Protein AF-A0A7C3PTT8-F1 (afdb_monomer_lite)

pLDDT: mean 88.52, std 13.51, range [45.41, 97.88]

Secondary structure (DSSP, 8-state):
-HHHHHHHTT-THHHHHHHHHHHHHHHHHHHHHHHHHHHGGGS-TT-TTHHHHHHHHHHHHHHHHHHHHHHHHTTT-TTT---HHHHHHHHHHHHHHHHHHGGGS-HHHHHHHHHHHHHHHH-GGGGGGHHHHHHHHHHHHHHHHHHTT-

Foldseek 3Di:
DVVVLVVLLPDLVNLLVVLVVLLVVLVVLLVVVVVCVVCLVVDDPPPPCNVVVVVVLLVSLVVLLVSLVVLLVLLPDPSNDHDLVSSLVSLVSLQVGVLSNLLSHDPVSNVVSLVSLVVCLPDPVCVSCNVSSVVSSVSNVVSNVVVVVD

Sequence (150 aa):
MKLYLAAVLASKATARELLETLGAVLRITQLQWELADEFLPTISKDDPTYSVRLAGIEGMRQSTASVIVGALGALTDPAHVGGVDDRLRFLKHCRDNLPALVPRLTLPSRIETLRHLDDLAADPKLEPLQPEITLLRDEVVERLRAKSSE

Structure (mmCIF, N/CA/C/O backbone):
data_AF-A0A7C3PTT8-F1
#
_entry.id   AF-A0A7C3PTT8-F1
#
loop_
_atom_site.group_PDB
_atom_site.id
_atom_site.type_symbol
_atom_site.label_atom_id
_atom_site.label_alt_id
_atom_site.label_comp_id
_atom_site.label_asym_id
_atom_site.label_entity_id
_atom_site.label_seq_id
_atom_site.pdbx_PDB_ins_code
_atom_site.Cartn_x
_atom_site.Cartn_y
_atom_site.Cartn_z
_atom_site.occupancy
_atom_site.B_iso_or_equiv
_atom_site.auth_seq_id
_atom_site.auth_comp_id
_atom_site.auth_asym_id
_atom_site.auth_atom_id
_atom_site.pdbx_PDB_model_num
ATOM 1 N N . MET A 1 1 ? 24.193 -5.884 12.695 1.00 45.41 1 MET A N 1
ATOM 2 C CA . MET A 1 1 ? 23.176 -5.612 11.652 1.00 45.41 1 MET A CA 1
ATOM 3 C C . MET A 1 1 ? 23.719 -4.953 10.373 1.00 45.41 1 MET A C 1
ATOM 5 O O . MET A 1 1 ? 23.064 -5.058 9.353 1.00 45.41 1 MET A O 1
ATOM 9 N N . LYS A 1 2 ? 24.908 -4.321 10.366 1.00 49.12 2 LYS A N 1
ATOM 10 C CA . LYS A 1 2 ? 25.495 -3.740 9.134 1.00 49.12 2 LYS A CA 1
ATOM 11 C C . LYS A 1 2 ? 26.044 -4.774 8.130 1.00 49.12 2 LYS A C 1
ATOM 13 O O . LYS A 1 2 ? 26.018 -4.522 6.935 1.00 49.12 2 LYS A O 1
ATOM 18 N N . LEU A 1 3 ? 26.499 -5.941 8.601 1.00 48.31 3 LEU A N 1
ATOM 19 C CA . LEU A 1 3 ? 27.097 -6.984 7.749 1.00 48.31 3 LEU A CA 1
ATOM 20 C C . LEU A 1 3 ? 26.073 -7.746 6.895 1.00 48.31 3 LEU A C 1
ATOM 22 O O . LEU A 1 3 ? 26.337 -8.009 5.728 1.00 48.31 3 LEU A O 1
ATOM 26 N N . TYR A 1 4 ? 24.891 -8.043 7.445 1.00 54.31 4 TYR A N 1
ATOM 27 C CA . TYR A 1 4 ? 23.821 -8.692 6.680 1.00 54.31 4 TYR A CA 1
ATOM 28 C C . TYR A 1 4 ? 23.285 -7.779 5.576 1.00 54.31 4 TYR A C 1
ATOM 30 O O . TYR A 1 4 ? 23.103 -8.234 4.456 1.00 54.31 4 TYR A O 1
ATOM 38 N N . LEU A 1 5 ? 23.132 -6.479 5.853 1.00 53.97 5 LEU A N 1
ATOM 39 C CA . LEU A 1 5 ? 22.695 -5.503 4.852 1.00 53.97 5 LEU A CA 1
ATOM 40 C C . LEU A 1 5 ? 23.689 -5.403 3.678 1.00 53.97 5 LEU A C 1
ATOM 42 O O . LEU A 1 5 ? 23.279 -5.366 2.526 1.00 53.97 5 LEU A O 1
ATOM 46 N N . ALA A 1 6 ? 24.996 -5.435 3.961 1.00 55.62 6 ALA A N 1
ATOM 47 C CA . ALA A 1 6 ? 26.040 -5.389 2.936 1.00 55.62 6 ALA A CA 1
ATOM 48 C C . ALA A 1 6 ? 26.083 -6.653 2.055 1.00 55.62 6 ALA A C 1
ATOM 50 O O . ALA A 1 6 ? 26.311 -6.549 0.854 1.00 55.62 6 ALA A O 1
ATOM 51 N N . ALA A 1 7 ? 25.830 -7.834 2.630 1.00 55.03 7 ALA A N 1
ATOM 52 C CA . ALA A 1 7 ? 25.726 -9.083 1.872 1.00 55.03 7 ALA A CA 1
ATOM 53 C C . ALA A 1 7 ? 24.430 -9.155 1.043 1.00 55.03 7 ALA A C 1
ATOM 55 O O . ALA A 1 7 ? 24.437 -9.653 -0.081 1.00 55.03 7 ALA A O 1
ATOM 56 N N . VAL A 1 8 ? 23.333 -8.603 1.572 1.00 55.53 8 VAL A N 1
ATOM 57 C CA . VAL A 1 8 ? 22.036 -8.509 0.889 1.00 55.53 8 VAL A CA 1
ATOM 58 C C . VAL A 1 8 ? 22.108 -7.581 -0.325 1.00 55.53 8 VAL A C 1
ATOM 60 O O . VAL A 1 8 ? 21.599 -7.934 -1.382 1.00 55.53 8 VAL A O 1
ATOM 63 N N . LEU A 1 9 ? 22.806 -6.450 -0.224 1.00 57.50 9 LEU A N 1
ATOM 64 C CA . LEU A 1 9 ? 23.007 -5.514 -1.339 1.00 57.50 9 LEU A CA 1
ATOM 65 C C . LEU A 1 9 ? 23.890 -6.080 -2.472 1.00 57.50 9 LEU A C 1
ATOM 67 O O . LEU A 1 9 ? 23.908 -5.529 -3.569 1.00 57.50 9 LEU A O 1
ATOM 71 N N . ALA A 1 10 ? 24.631 -7.165 -2.224 1.00 56.44 10 ALA A N 1
ATOM 72 C CA . ALA A 1 10 ? 25.629 -7.699 -3.150 1.00 56.44 10 ALA A CA 1
ATOM 73 C C . ALA A 1 10 ? 25.114 -8.806 -4.096 1.00 56.44 10 ALA A C 1
ATOM 75 O O . ALA A 1 10 ? 25.862 -9.236 -4.975 1.00 56.44 10 ALA A O 1
ATOM 76 N N . SER A 1 11 ? 23.870 -9.286 -3.961 1.00 54.06 11 SER A N 1
ATOM 77 C CA . SER A 1 11 ? 23.345 -10.375 -4.805 1.00 54.06 11 SER A CA 1
ATOM 78 C C . SER A 1 11 ? 21.999 -10.022 -5.441 1.00 54.06 11 SER A C 1
ATOM 80 O O . SER A 1 11 ? 21.173 -9.377 -4.823 1.00 54.06 11 SER A O 1
ATOM 82 N N . LYS A 1 12 ? 21.729 -10.461 -6.676 1.00 54.91 12 LYS A N 1
ATOM 83 C CA . LYS A 1 12 ? 20.407 -10.283 -7.317 1.00 54.91 12 LYS A CA 1
ATOM 84 C C . LYS A 1 12 ? 19.318 -11.193 -6.728 1.00 54.91 12 LYS A C 1
ATOM 86 O O . LYS A 1 12 ? 18.137 -10.907 -6.889 1.00 54.91 12 LYS A O 1
ATOM 91 N N . ALA A 1 13 ? 19.705 -12.283 -6.058 1.00 56.94 13 ALA A N 1
ATOM 92 C CA . ALA A 1 13 ? 18.773 -13.223 -5.433 1.00 56.94 13 ALA A CA 1
ATOM 93 C C . ALA A 1 13 ? 17.981 -12.578 -4.279 1.00 56.94 13 ALA A C 1
ATOM 95 O O . ALA A 1 13 ? 16.823 -12.923 -4.059 1.00 56.94 13 ALA A O 1
ATOM 96 N N . THR A 1 14 ? 18.561 -11.579 -3.612 1.00 71.25 14 THR A N 1
ATOM 97 C CA . THR A 1 14 ? 17.948 -10.888 -2.469 1.00 71.25 14 THR A CA 1
ATOM 98 C C . THR A 1 14 ? 16.863 -9.896 -2.872 1.00 71.25 14 THR A C 1
ATOM 100 O O . THR A 1 14 ? 15.914 -9.717 -2.117 1.00 71.25 14 THR A O 1
ATOM 103 N N . ALA A 1 15 ? 16.947 -9.278 -4.056 1.00 76.69 15 ALA A N 1
ATOM 104 C CA . ALA A 1 15 ? 15.921 -8.345 -4.524 1.00 76.69 15 ALA A CA 1
ATOM 105 C C . ALA A 1 15 ? 14.576 -9.057 -4.725 1.00 76.69 15 ALA A C 1
ATOM 107 O O . ALA A 1 15 ? 13.538 -8.575 -4.282 1.00 76.69 15 ALA A O 1
ATOM 108 N N . ARG A 1 16 ? 14.594 -10.256 -5.320 1.00 84.25 16 ARG A N 1
ATOM 109 C CA . ARG A 1 16 ? 13.388 -11.075 -5.467 1.00 84.25 16 ARG A CA 1
ATOM 110 C C . ARG A 1 16 ? 12.815 -11.489 -4.113 1.00 84.25 16 ARG A C 1
ATOM 112 O O . ARG A 1 16 ? 11.626 -11.309 -3.886 1.00 84.25 16 ARG A O 1
ATOM 119 N N . GLU A 1 17 ? 13.639 -12.036 -3.220 1.00 85.38 17 GLU A N 1
ATOM 120 C CA . GLU A 1 17 ? 13.192 -12.453 -1.883 1.00 85.38 17 GLU A CA 1
ATOM 121 C C . GLU A 1 17 ? 12.624 -11.283 -1.076 1.00 85.38 17 GLU A C 1
ATOM 123 O O . GLU A 1 17 ? 11.618 -11.435 -0.382 1.00 85.38 17 GLU A O 1
ATOM 128 N N . LEU A 1 18 ? 13.226 -10.100 -1.205 1.00 86.06 18 LEU A N 1
ATOM 129 C CA . LEU A 1 18 ? 12.731 -8.879 -0.591 1.00 86.06 18 LEU A CA 1
ATOM 130 C C . LEU A 1 18 ? 11.354 -8.494 -1.140 1.00 86.06 18 LEU A C 1
ATOM 132 O O . LEU A 1 18 ? 10.448 -8.241 -0.352 1.00 86.06 18 LEU A O 1
ATOM 136 N N . LEU A 1 19 ? 11.173 -8.484 -2.463 1.00 89.31 19 LEU A N 1
ATOM 137 C CA . LEU A 1 19 ? 9.887 -8.157 -3.086 1.00 89.31 19 LEU A CA 1
ATOM 138 C C . LEU A 1 19 ? 8.790 -9.172 -2.718 1.00 89.31 19 LEU A C 1
ATOM 140 O O . LEU A 1 19 ? 7.666 -8.776 -2.420 1.00 89.31 19 LEU A O 1
ATOM 144 N N . GLU A 1 20 ? 9.110 -10.466 -2.653 1.00 91.06 20 GLU A N 1
ATOM 145 C CA . GLU A 1 20 ? 8.171 -11.488 -2.160 1.00 91.06 20 GLU A CA 1
ATOM 146 C C . GLU A 1 20 ? 7.841 -11.287 -0.674 1.00 91.06 20 GLU A C 1
ATOM 148 O O . GLU A 1 20 ? 6.685 -11.407 -0.265 1.00 91.06 20 GLU A O 1
ATOM 153 N N . THR A 1 21 ? 8.833 -10.918 0.141 1.00 90.94 21 THR A N 1
ATOM 154 C CA . THR A 1 21 ? 8.626 -10.596 1.560 1.00 90.94 21 THR A CA 1
ATOM 155 C C . THR A 1 21 ? 7.709 -9.385 1.717 1.00 90.94 21 THR A C 1
ATOM 157 O O . THR A 1 21 ? 6.784 -9.419 2.524 1.00 90.94 21 THR A O 1
ATOM 160 N N . LEU A 1 22 ? 7.907 -8.331 0.921 1.00 91.81 22 LEU A N 1
ATOM 161 C CA . LEU A 1 22 ? 7.028 -7.160 0.914 1.00 91.81 22 LEU A CA 1
ATOM 162 C C . LEU A 1 22 ? 5.607 -7.526 0.466 1.00 91.81 22 LEU A C 1
ATOM 164 O O . LEU A 1 22 ? 4.641 -7.064 1.073 1.00 91.81 22 LEU A O 1
ATOM 168 N N . GLY A 1 23 ? 5.465 -8.403 -0.532 1.00 94.12 23 GLY A N 1
ATOM 169 C CA . GLY A 1 23 ? 4.166 -8.943 -0.940 1.00 94.12 23 GLY A CA 1
ATOM 170 C C . GLY A 1 23 ? 3.462 -9.691 0.197 1.00 94.12 23 GLY A C 1
ATOM 171 O O . GLY A 1 23 ? 2.281 -9.466 0.464 1.00 94.12 23 GLY A O 1
ATOM 172 N N . ALA A 1 24 ? 4.199 -10.518 0.944 1.00 95.31 24 ALA A N 1
ATOM 173 C CA . ALA A 1 24 ? 3.675 -11.199 2.125 1.00 95.31 24 ALA A CA 1
ATOM 174 C C . ALA A 1 24 ? 3.270 -10.217 3.236 1.00 95.31 24 ALA A C 1
ATOM 176 O O . ALA A 1 24 ? 2.228 -10.409 3.862 1.00 95.31 24 ALA A O 1
ATOM 177 N N . VAL A 1 25 ? 4.047 -9.151 3.459 1.00 95.69 25 VAL A N 1
ATOM 178 C CA . VAL A 1 25 ? 3.701 -8.094 4.421 1.00 95.69 25 VAL A CA 1
ATOM 179 C C . VAL A 1 25 ? 2.386 -7.419 4.033 1.00 95.69 25 VAL A C 1
ATOM 181 O O . VAL A 1 25 ? 1.513 -7.312 4.890 1.00 95.69 25 VAL A O 1
ATOM 184 N N . LEU A 1 26 ? 2.191 -7.047 2.761 1.00 97.12 26 LEU A N 1
ATOM 185 C CA . LEU A 1 26 ? 0.928 -6.463 2.283 1.00 97.12 26 LEU A CA 1
ATOM 186 C C . LEU A 1 26 ? -0.266 -7.381 2.569 1.00 97.12 26 LEU A C 1
ATOM 188 O O . LEU A 1 26 ? -1.275 -6.934 3.118 1.00 97.12 26 LEU A O 1
ATOM 192 N N . ARG A 1 27 ? -0.118 -8.676 2.274 1.00 97.44 27 ARG A N 1
ATOM 193 C CA . ARG A 1 27 ? -1.153 -9.679 2.544 1.00 97.44 27 ARG A CA 1
ATOM 194 C C . ARG A 1 27 ? -1.458 -9.826 4.029 1.00 97.44 27 ARG A C 1
ATOM 196 O O . ARG A 1 27 ? -2.622 -9.872 4.416 1.00 97.44 27 AR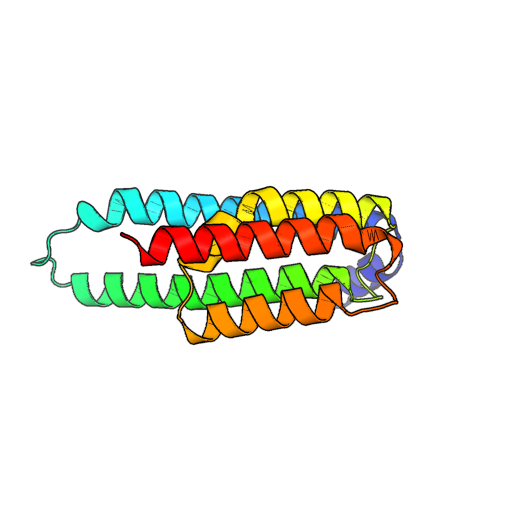G A O 1
ATOM 203 N N . ILE A 1 28 ? -0.432 -9.891 4.875 1.00 97.25 28 ILE A N 1
ATOM 204 C CA . ILE A 1 28 ? -0.610 -9.972 6.330 1.00 97.25 28 ILE A CA 1
ATOM 205 C C . ILE A 1 28 ? -1.310 -8.713 6.848 1.00 97.25 28 ILE A C 1
ATOM 207 O O . ILE A 1 28 ? -2.233 -8.823 7.650 1.00 97.25 28 ILE A O 1
ATOM 211 N N . THR A 1 29 ? -0.925 -7.528 6.369 1.00 97.31 29 THR A N 1
ATOM 212 C CA . THR A 1 29 ? -1.578 -6.269 6.742 1.00 97.31 29 THR A CA 1
ATOM 213 C C . THR A 1 29 ? -3.054 -6.260 6.345 1.00 97.31 29 THR A C 1
ATOM 215 O O . THR A 1 29 ? -3.888 -5.818 7.132 1.00 97.31 29 THR A O 1
ATOM 218 N N . GLN A 1 30 ? -3.411 -6.788 5.170 1.00 96.69 30 GLN A N 1
ATOM 219 C CA . GLN A 1 30 ? -4.816 -6.926 4.784 1.00 96.69 30 GLN A CA 1
ATOM 220 C C . GLN A 1 30 ? -5.579 -7.862 5.728 1.00 96.69 30 GLN A C 1
ATOM 222 O O . GLN A 1 30 ? -6.636 -7.479 6.227 1.00 96.69 30 GLN A O 1
ATOM 227 N N . LEU A 1 31 ? -5.026 -9.039 6.031 1.00 96.69 31 LEU A N 1
ATOM 228 C CA . LEU A 1 31 ? -5.645 -9.997 6.954 1.00 96.69 31 LEU A CA 1
ATOM 229 C C . LEU A 1 31 ? -5.833 -9.413 8.363 1.00 96.69 31 LEU A C 1
ATOM 231 O O . LEU A 1 31 ? -6.847 -9.657 9.008 1.00 96.69 31 LEU A O 1
ATOM 235 N N . GLN A 1 32 ? -4.881 -8.610 8.844 1.00 95.81 32 GLN A N 1
ATOM 236 C CA . GLN A 1 32 ? -5.008 -7.914 10.128 1.00 95.81 32 GLN A CA 1
ATOM 237 C C . GLN A 1 32 ? -6.194 -6.946 10.145 1.00 95.81 32 GLN A C 1
ATOM 239 O O . GLN A 1 32 ? -6.863 -6.823 11.169 1.00 95.81 32 GLN A O 1
ATOM 244 N N . TRP A 1 33 ? -6.466 -6.271 9.027 1.00 96.56 33 TRP A N 1
ATOM 245 C CA . TRP A 1 33 ? -7.635 -5.407 8.903 1.00 96.56 33 TRP A CA 1
ATOM 246 C C . TRP A 1 33 ? -8.940 -6.184 8.828 1.00 96.56 33 TRP A C 1
ATOM 248 O O . TRP A 1 33 ? -9.901 -5.779 9.466 1.00 96.56 33 TRP A O 1
ATOM 258 N N . GLU A 1 34 ? -8.975 -7.294 8.094 1.00 95.31 34 GLU A N 1
ATOM 259 C CA . GLU A 1 34 ? -10.148 -8.174 8.055 1.00 95.31 34 GLU A CA 1
ATOM 260 C C . GLU A 1 34 ? -10.484 -8.698 9.460 1.00 95.31 34 GLU A C 1
ATOM 262 O O . GLU A 1 34 ? -11.633 -8.625 9.888 1.00 95.31 34 GLU A O 1
ATOM 267 N N . LEU A 1 35 ? -9.467 -9.105 10.227 1.00 95.19 35 LEU A N 1
ATOM 268 C CA . LEU A 1 35 ? -9.640 -9.521 11.619 1.00 95.19 35 LEU A CA 1
ATOM 269 C C . LEU A 1 35 ? -10.095 -8.366 12.525 1.00 95.19 35 LEU A C 1
ATOM 271 O O . LEU A 1 35 ? -10.921 -8.559 13.416 1.00 95.19 35 LEU A O 1
ATOM 275 N N . ALA A 1 36 ? -9.561 -7.160 12.319 1.00 93.62 36 ALA A N 1
ATOM 276 C CA . ALA A 1 36 ? -9.994 -5.983 13.064 1.00 93.62 36 ALA A CA 1
ATOM 277 C C . ALA A 1 36 ? -11.457 -5.627 12.759 1.00 93.62 36 ALA A C 1
ATOM 279 O O . ALA A 1 36 ? -12.195 -5.298 13.684 1.00 93.62 36 ALA A O 1
ATOM 280 N N . ASP A 1 37 ? -11.881 -5.728 11.497 1.00 93.31 37 ASP A N 1
ATOM 281 C CA . ASP A 1 37 ? -13.260 -5.485 11.068 1.00 93.31 37 ASP A CA 1
ATOM 282 C C . ASP A 1 37 ? -14.228 -6.521 11.683 1.00 93.31 37 ASP A C 1
ATOM 284 O O . ASP A 1 37 ? -15.347 -6.167 12.049 1.00 93.31 37 ASP A O 1
ATOM 288 N N . GLU A 1 38 ? -13.791 -7.773 11.868 1.00 94.25 38 GLU A N 1
ATOM 289 C CA . GLU A 1 38 ? -14.568 -8.825 12.544 1.00 94.25 38 GLU A CA 1
ATOM 290 C C . GLU A 1 38 ? -14.654 -8.614 14.065 1.00 94.25 38 GLU A C 1
ATOM 292 O O . GLU A 1 38 ? -15.720 -8.770 14.663 1.00 94.25 38 GLU A O 1
ATOM 297 N N . PHE A 1 39 ? -13.544 -8.238 14.706 1.00 91.69 39 PHE A N 1
ATOM 298 C CA . PHE A 1 39 ? -13.458 -8.163 16.166 1.00 91.69 39 PHE A CA 1
ATOM 299 C C . PHE A 1 39 ? -13.955 -6.833 16.744 1.00 91.69 39 PHE A C 1
ATOM 301 O O . PHE A 1 39 ? -14.542 -6.801 17.822 1.00 91.69 39 PHE A O 1
ATOM 308 N N . LEU A 1 40 ? -13.734 -5.706 16.063 1.00 90.25 40 LEU A N 1
ATOM 309 C CA . LEU A 1 40 ? -14.080 -4.385 16.599 1.00 90.25 40 LEU A CA 1
ATOM 310 C C . LEU A 1 40 ? -15.574 -4.244 16.963 1.00 90.25 40 LEU A C 1
ATOM 312 O O . LEU A 1 40 ? -15.856 -3.706 18.038 1.00 90.25 40 LEU A O 1
ATOM 316 N N . PRO A 1 41 ? -16.535 -4.753 16.162 1.00 92.69 41 PRO A N 1
ATOM 317 C CA . PRO A 1 41 ? -17.955 -4.706 16.507 1.00 92.69 41 PRO A CA 1
ATOM 318 C C . PRO A 1 41 ? -18.331 -5.518 17.752 1.00 92.69 41 PRO A C 1
ATOM 320 O O . PRO A 1 41 ? -19.371 -5.249 18.349 1.00 92.69 41 PRO A O 1
ATOM 323 N N . THR A 1 42 ? -17.516 -6.498 18.163 1.00 93.69 42 THR A N 1
ATOM 324 C CA . THR A 1 42 ? -17.816 -7.348 19.330 1.00 93.69 42 THR A CA 1
ATOM 325 C C . THR A 1 42 ? -17.432 -6.694 20.656 1.00 93.69 42 THR A C 1
ATOM 327 O O . THR A 1 42 ? -17.699 -7.247 21.722 1.00 93.69 42 THR A O 1
ATOM 330 N N . ILE A 1 43 ? -16.773 -5.535 20.619 1.00 91.25 43 ILE A N 1
ATOM 331 C CA . ILE A 1 43 ? -16.287 -4.836 21.808 1.00 91.25 43 ILE A CA 1
ATOM 332 C C . ILE A 1 43 ? -17.385 -3.904 22.318 1.00 91.25 43 ILE A C 1
ATOM 334 O O . ILE A 1 43 ? -17.849 -3.018 21.599 1.00 91.25 43 ILE A O 1
ATOM 338 N N . SER A 1 44 ? -17.785 -4.079 23.582 1.00 94.56 44 SER A N 1
ATOM 339 C CA . SER A 1 44 ? -18.754 -3.181 24.215 1.00 94.56 44 SER A CA 1
ATOM 340 C C . SER A 1 44 ? -18.231 -1.745 24.238 1.00 94.56 44 SER A C 1
ATOM 342 O O . SER A 1 44 ? -17.079 -1.500 24.597 1.00 94.56 44 SER A O 1
ATOM 344 N N . LYS A 1 45 ? -19.106 -0.785 23.926 1.00 93.50 45 LYS A N 1
ATOM 345 C CA . LYS A 1 45 ? -18.800 0.648 24.052 1.00 93.50 45 LYS A CA 1
ATOM 346 C C . LYS A 1 45 ? -18.606 1.084 25.509 1.00 93.50 45 LYS A C 1
ATOM 348 O O . LYS A 1 45 ? -17.975 2.109 25.739 1.00 93.50 45 LYS A O 1
ATOM 353 N N . ASP A 1 46 ? -19.102 0.290 26.459 1.00 96.25 46 ASP A N 1
ATOM 354 C CA . ASP A 1 46 ? -18.935 0.513 27.898 1.00 96.25 46 ASP A CA 1
ATOM 355 C C . ASP A 1 46 ? -17.634 -0.105 28.449 1.00 96.25 46 ASP A C 1
ATOM 357 O O . ASP A 1 46 ? -17.346 0.022 29.640 1.00 96.25 46 ASP A O 1
ATOM 361 N N . ASP A 1 47 ? -16.832 -0.788 27.614 1.00 93.94 47 ASP A N 1
ATOM 362 C CA . ASP A 1 47 ? -15.502 -1.267 28.008 1.00 93.94 47 ASP A CA 1
ATOM 363 C C . ASP A 1 47 ? -14.632 -0.051 28.407 1.00 93.94 47 ASP A C 1
ATOM 365 O O . ASP A 1 47 ? -14.441 0.858 27.591 1.00 93.94 47 ASP A O 1
ATOM 369 N N . PRO A 1 48 ? -14.049 -0.014 29.623 1.00 95.69 48 PRO A N 1
ATOM 370 C CA . PRO A 1 48 ? -13.212 1.105 30.069 1.00 95.69 48 PRO A CA 1
ATOM 371 C C . PRO A 1 48 ? -11.970 1.335 29.187 1.00 95.69 48 PRO A C 1
ATOM 373 O O . PRO A 1 48 ? -11.348 2.393 29.251 1.00 95.69 48 PRO A O 1
ATOM 376 N N . THR A 1 49 ? -11.606 0.363 28.349 1.00 94.81 49 THR A N 1
ATOM 377 C CA . THR A 1 49 ? -10.498 0.421 27.386 1.00 94.81 49 THR A CA 1
ATOM 378 C C . THR A 1 49 ? -10.942 0.740 25.954 1.00 94.81 49 THR A C 1
ATOM 380 O O . THR A 1 49 ? -10.096 0.815 25.062 1.00 94.81 49 THR A O 1
ATOM 383 N N . TYR A 1 50 ? -12.236 0.966 25.698 1.00 92.50 50 TYR A N 1
ATOM 384 C CA . TYR A 1 50 ? -12.778 1.189 24.351 1.00 92.50 50 TYR A CA 1
ATOM 385 C C . TYR A 1 50 ? -12.074 2.337 23.606 1.00 92.50 50 TYR A C 1
ATOM 387 O O . TYR A 1 50 ? -11.694 2.195 22.443 1.00 92.50 50 TYR A O 1
ATOM 395 N N . SER A 1 51 ? -11.803 3.449 24.295 1.00 92.81 51 SER A N 1
ATOM 396 C CA . SER A 1 51 ? -11.069 4.594 23.734 1.00 92.81 51 SER A CA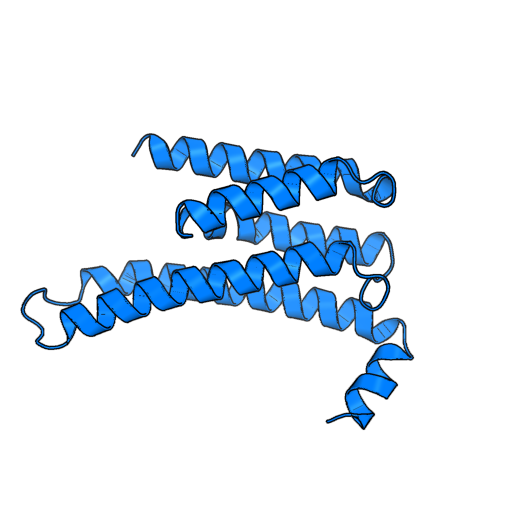 1
ATOM 397 C C . SER A 1 51 ? -9.634 4.240 23.323 1.00 92.81 51 SER A C 1
ATOM 399 O O . SER A 1 51 ? -9.175 4.663 22.263 1.00 92.81 51 SER A O 1
ATOM 401 N N . VAL A 1 52 ? -8.943 3.413 24.114 1.00 94.19 52 VAL A N 1
ATOM 402 C CA . VAL A 1 52 ? -7.588 2.924 23.812 1.00 94.19 52 VAL A CA 1
ATOM 403 C C . VAL A 1 52 ? -7.603 2.028 22.576 1.00 94.19 52 VAL A C 1
ATOM 405 O O . VAL A 1 52 ? -6.727 2.138 21.722 1.00 94.19 52 VAL A O 1
ATOM 408 N N . ARG A 1 53 ? -8.623 1.177 22.431 1.00 91.38 53 ARG A N 1
ATOM 409 C CA . ARG A 1 53 ? -8.780 0.308 21.256 1.00 91.38 53 ARG A CA 1
ATOM 410 C C . ARG A 1 53 ? -9.019 1.121 19.985 1.00 91.38 53 ARG A C 1
ATOM 412 O O . ARG A 1 53 ? -8.371 0.860 18.976 1.00 91.38 53 ARG A O 1
ATOM 419 N N . LEU A 1 54 ? -9.871 2.148 20.046 1.00 91.31 54 LEU A N 1
ATOM 420 C CA . LEU A 1 54 ? -10.075 3.071 18.924 1.00 91.31 54 LEU A CA 1
ATOM 421 C C . LEU A 1 54 ? -8.790 3.825 18.550 1.00 91.31 54 LEU A C 1
ATOM 423 O O . LEU A 1 54 ? -8.494 3.965 17.364 1.00 91.31 54 LEU A O 1
ATOM 427 N N . ALA A 1 55 ? -7.999 4.257 19.537 1.00 92.88 55 ALA A N 1
ATOM 428 C CA . ALA A 1 55 ? -6.687 4.853 19.285 1.00 92.88 55 ALA A CA 1
ATOM 429 C C . ALA A 1 55 ? -5.717 3.853 18.626 1.00 92.88 55 ALA A C 1
ATOM 431 O O . ALA A 1 55 ? -4.978 4.221 17.714 1.00 92.88 55 ALA A O 1
ATOM 432 N N . GLY A 1 56 ? -5.763 2.578 19.023 1.00 93.31 56 GLY A N 1
ATOM 433 C CA . GLY A 1 56 ? -5.011 1.499 18.379 1.00 93.31 56 GLY A CA 1
ATOM 434 C C . GLY A 1 56 ? -5.377 1.313 16.904 1.00 93.31 56 GLY A C 1
ATOM 435 O O . GLY A 1 56 ? -4.486 1.205 16.064 1.00 93.31 56 GLY A O 1
ATOM 436 N N . ILE A 1 57 ? -6.671 1.362 16.569 1.00 94.38 57 ILE A N 1
ATOM 437 C CA . ILE A 1 57 ? -7.149 1.311 15.177 1.00 94.38 57 ILE A CA 1
ATOM 438 C C . ILE A 1 57 ? -6.621 2.501 14.366 1.00 94.38 57 ILE A C 1
ATOM 440 O O . ILE A 1 57 ? -6.238 2.336 13.209 1.00 94.38 57 ILE A O 1
ATOM 444 N N . GLU A 1 58 ? -6.550 3.694 14.956 1.00 92.38 58 GLU A N 1
ATOM 445 C CA . GLU A 1 58 ? -5.943 4.845 14.283 1.00 92.38 58 GLU A CA 1
ATOM 446 C C . GLU A 1 58 ? -4.438 4.648 14.048 1.00 92.38 58 GLU A C 1
ATOM 448 O O . GLU A 1 58 ? -3.946 4.900 12.947 1.00 92.38 58 GLU A O 1
ATOM 453 N N . GLY A 1 59 ? -3.724 4.092 15.029 1.00 93.81 59 GLY A N 1
ATOM 454 C CA . GLY A 1 59 ? -2.332 3.671 14.860 1.00 93.81 59 GLY A CA 1
ATOM 455 C C . GLY A 1 59 ? -2.156 2.672 13.711 1.00 93.81 59 GLY A C 1
ATOM 456 O O . GLY A 1 59 ? -1.260 2.836 12.884 1.00 93.81 59 GLY A O 1
ATOM 457 N N . MET A 1 60 ? -3.060 1.693 13.579 1.00 95.25 60 MET A N 1
ATOM 458 C CA . MET A 1 60 ? -3.038 0.739 12.464 1.00 95.25 60 MET A CA 1
ATOM 459 C C . MET A 1 60 ? -3.171 1.429 11.103 1.00 95.25 60 MET A C 1
ATOM 461 O O . MET A 1 60 ? -2.491 1.024 10.158 1.00 95.25 60 MET A O 1
ATOM 465 N N . ARG A 1 61 ? -3.993 2.484 10.973 1.00 96.06 61 ARG A N 1
ATOM 466 C CA . ARG A 1 61 ? -4.109 3.245 9.710 1.00 96.06 61 ARG A CA 1
ATOM 467 C C . ARG A 1 61 ? -2.786 3.884 9.325 1.00 96.06 61 ARG A C 1
ATOM 469 O O . ARG A 1 61 ? -2.382 3.793 8.167 1.00 96.06 61 ARG A O 1
ATOM 476 N N . GLN A 1 62 ? -2.105 4.488 10.295 1.00 93.62 62 GLN A N 1
ATOM 477 C CA . GLN A 1 62 ? -0.807 5.125 10.085 1.00 93.62 62 GLN A CA 1
ATOM 478 C C . GLN A 1 62 ? 0.262 4.096 9.706 1.00 93.62 62 GLN A C 1
ATOM 480 O O . GLN A 1 62 ? 0.951 4.275 8.704 1.00 93.62 62 GLN A O 1
ATOM 485 N N . SER A 1 63 ? 0.351 2.978 10.434 1.00 94.19 63 SER A N 1
ATOM 486 C CA . SER A 1 63 ? 1.290 1.901 10.100 1.00 94.19 63 SER A CA 1
ATOM 487 C C . SER A 1 63 ? 1.011 1.293 8.724 1.00 94.19 63 SER A C 1
ATOM 489 O O . SER A 1 63 ? 1.945 1.041 7.967 1.00 94.19 63 SER A O 1
ATOM 491 N N . THR A 1 64 ? -0.263 1.124 8.355 1.00 97.38 64 THR A N 1
ATOM 492 C CA . THR A 1 64 ? -0.655 0.642 7.019 1.00 97.38 64 THR A CA 1
ATOM 493 C C . THR A 1 64 ? -0.209 1.616 5.932 1.00 97.38 64 THR A C 1
ATOM 495 O O . THR A 1 64 ? 0.335 1.186 4.919 1.00 97.38 64 THR A O 1
ATOM 498 N N . ALA A 1 65 ? -0.368 2.926 6.145 1.00 96.12 65 ALA A N 1
ATOM 499 C CA . ALA A 1 65 ? 0.122 3.931 5.204 1.00 96.12 65 ALA A CA 1
ATOM 500 C C . ALA A 1 65 ? 1.642 3.815 4.999 1.00 96.12 65 ALA A C 1
ATOM 502 O O . ALA A 1 65 ? 2.107 3.832 3.862 1.00 96.12 65 ALA A O 1
ATOM 503 N N . SER A 1 66 ? 2.416 3.630 6.074 1.00 94.31 66 SER A N 1
ATOM 504 C CA . SER A 1 66 ? 3.868 3.435 5.975 1.00 94.31 66 SER A CA 1
ATOM 505 C C . SER A 1 66 ? 4.248 2.171 5.200 1.00 94.31 66 SER A C 1
ATOM 507 O O . SER A 1 66 ? 5.168 2.220 4.386 1.00 94.31 66 SER A O 1
ATOM 509 N N . VAL A 1 67 ? 3.529 1.061 5.406 1.00 95.50 67 VAL A N 1
ATOM 510 C CA . VAL A 1 67 ? 3.736 -0.183 4.644 1.00 95.50 67 VAL A CA 1
ATOM 511 C C . VAL A 1 67 ? 3.488 0.047 3.154 1.00 95.50 67 VAL A C 1
ATOM 513 O O . VAL A 1 67 ? 4.307 -0.357 2.334 1.00 95.50 67 VAL A O 1
ATOM 516 N N . ILE A 1 68 ? 2.401 0.734 2.797 1.00 96.56 68 ILE A N 1
ATOM 517 C CA . ILE A 1 68 ? 2.054 1.016 1.397 1.00 96.56 68 ILE A CA 1
ATOM 518 C C . ILE A 1 68 ? 3.096 1.921 0.741 1.00 96.56 68 ILE A C 1
ATOM 520 O O . ILE A 1 68 ? 3.536 1.634 -0.369 1.00 96.56 68 ILE A O 1
ATOM 524 N N . VAL A 1 69 ? 3.535 2.981 1.423 1.00 92.50 69 VAL A N 1
ATOM 525 C CA . VAL A 1 69 ? 4.587 3.870 0.907 1.00 92.50 69 VAL A CA 1
ATOM 526 C C . VAL A 1 69 ? 5.891 3.102 0.693 1.00 92.50 69 VAL A C 1
ATOM 528 O O . VAL A 1 69 ? 6.507 3.236 -0.362 1.00 92.50 69 VAL A O 1
ATOM 531 N N . GLY A 1 70 ? 6.290 2.261 1.652 1.00 90.31 70 GLY A N 1
ATOM 532 C CA . GLY A 1 70 ? 7.473 1.412 1.513 1.00 90.31 70 GLY A CA 1
ATOM 533 C C . GLY A 1 70 ? 7.354 0.423 0.351 1.00 90.31 70 GLY A C 1
ATOM 534 O O . GLY A 1 70 ? 8.300 0.264 -0.417 1.00 90.31 70 GLY A O 1
ATOM 535 N N . ALA A 1 71 ? 6.181 -0.191 0.180 1.00 92.56 71 ALA A N 1
ATOM 536 C CA . ALA A 1 71 ? 5.901 -1.089 -0.933 1.00 92.56 71 ALA A CA 1
ATOM 537 C C . ALA A 1 71 ? 6.004 -0.362 -2.282 1.00 92.56 71 ALA A C 1
ATOM 539 O O . ALA A 1 71 ? 6.752 -0.795 -3.150 1.00 92.56 71 ALA A O 1
ATOM 540 N N . LEU A 1 72 ? 5.329 0.777 -2.455 1.00 93.44 72 LEU A N 1
ATOM 541 C CA . LEU A 1 72 ? 5.388 1.543 -3.703 1.00 93.44 72 LEU A CA 1
ATOM 542 C C . LEU A 1 72 ? 6.803 2.065 -4.000 1.00 93.44 72 LEU A C 1
ATOM 544 O O . LEU A 1 72 ? 7.242 2.010 -5.146 1.00 93.44 72 LEU A O 1
ATOM 548 N N . GLY A 1 73 ? 7.549 2.492 -2.978 1.00 90.44 73 GLY A N 1
ATOM 549 C CA . GLY A 1 73 ? 8.943 2.924 -3.128 1.00 90.44 73 GLY A CA 1
ATOM 550 C C . GLY A 1 73 ? 9.888 1.810 -3.596 1.00 90.44 73 GLY A C 1
ATOM 551 O O . GLY A 1 73 ? 10.839 2.074 -4.330 1.00 90.44 73 GLY A O 1
ATOM 552 N N . ALA A 1 74 ? 9.606 0.549 -3.257 1.00 89.12 74 ALA A N 1
ATOM 553 C CA . ALA A 1 74 ? 10.418 -0.586 -3.701 1.00 89.12 74 ALA A CA 1
ATOM 554 C C . ALA A 1 74 ? 10.370 -0.815 -5.228 1.00 89.12 74 ALA A C 1
ATOM 556 O O . ALA A 1 74 ? 11.254 -1.475 -5.774 1.00 89.12 74 ALA A O 1
ATOM 557 N N . LEU A 1 75 ? 9.378 -0.257 -5.937 1.00 88.31 75 LEU A N 1
ATOM 558 C CA . LEU A 1 75 ? 9.280 -0.345 -7.401 1.00 88.31 75 LEU A CA 1
ATOM 559 C C . LEU A 1 75 ? 10.299 0.543 -8.132 1.00 88.31 75 LEU A C 1
ATOM 561 O O . LEU A 1 75 ? 10.633 0.255 -9.286 1.00 88.31 75 LEU A O 1
ATOM 565 N N . THR A 1 76 ? 10.787 1.599 -7.477 1.00 84.06 76 THR A N 1
ATOM 566 C CA . THR A 1 76 ? 11.688 2.605 -8.063 1.00 84.06 76 THR A CA 1
ATOM 567 C C . THR A 1 76 ? 13.083 2.618 -7.453 1.00 84.06 76 THR A C 1
ATOM 569 O O . THR A 1 76 ? 13.991 3.171 -8.074 1.00 84.06 76 THR A O 1
ATOM 572 N N . ASP A 1 77 ? 13.288 2.006 -6.283 1.00 77.88 77 ASP A N 1
ATOM 573 C CA . ASP A 1 77 ? 14.577 2.014 -5.586 1.00 77.88 77 ASP A CA 1
ATOM 574 C C . ASP A 1 77 ? 15.642 1.141 -6.287 1.00 77.88 77 ASP A C 1
ATOM 576 O O . ASP A 1 77 ? 15.597 -0.088 -6.189 1.00 77.88 77 ASP A O 1
ATOM 580 N N . PRO A 1 78 ? 16.677 1.732 -6.914 1.00 66.88 78 PRO A N 1
ATOM 581 C CA . PRO A 1 78 ? 17.698 0.985 -7.648 1.00 66.88 78 PRO A CA 1
ATOM 582 C C . PRO A 1 78 ? 18.453 -0.057 -6.808 1.00 66.88 78 PRO A C 1
ATOM 584 O O . PRO A 1 78 ? 19.020 -0.985 -7.379 1.00 66.88 78 PRO A O 1
ATOM 587 N N . ALA A 1 79 ? 18.484 0.091 -5.477 1.00 64.06 79 ALA A N 1
ATOM 588 C CA . ALA A 1 79 ? 19.132 -0.853 -4.567 1.00 64.06 79 ALA A CA 1
ATOM 589 C C . ALA A 1 79 ? 18.289 -2.113 -4.296 1.00 64.06 79 ALA A C 1
ATOM 591 O O . ALA A 1 79 ? 18.835 -3.144 -3.902 1.00 64.06 79 ALA A O 1
ATOM 592 N N . HIS A 1 80 ? 16.975 -2.038 -4.515 1.00 61.56 80 HIS A N 1
ATOM 593 C CA . HIS A 1 80 ? 16.003 -3.090 -4.199 1.00 61.56 80 HIS A CA 1
ATOM 594 C C . HIS A 1 80 ? 15.229 -3.584 -5.433 1.00 61.56 80 HIS A C 1
ATOM 596 O O . HIS A 1 80 ? 14.485 -4.563 -5.360 1.00 61.56 80 HIS A O 1
ATOM 602 N N . VAL A 1 81 ? 15.430 -2.938 -6.582 1.00 64.69 81 VAL A N 1
ATOM 603 C CA . VAL A 1 81 ? 14.793 -3.273 -7.853 1.00 64.69 81 VAL A CA 1
ATOM 604 C C . VAL A 1 81 ? 15.398 -4.558 -8.432 1.00 64.69 81 VAL A C 1
ATOM 606 O O . VAL A 1 81 ? 16.526 -4.586 -8.928 1.00 64.69 81 VAL A O 1
ATOM 609 N N . GLY A 1 82 ? 14.613 -5.638 -8.391 1.00 69.94 82 GLY A N 1
ATOM 610 C CA . GLY A 1 82 ? 14.859 -6.852 -9.173 1.00 69.94 82 GLY A CA 1
ATOM 611 C C . GLY A 1 82 ? 14.687 -6.626 -10.684 1.00 69.94 82 GLY A C 1
ATOM 612 O O . GLY A 1 82 ? 14.550 -5.499 -11.170 1.00 69.94 82 GLY A O 1
ATOM 613 N N . GLY A 1 83 ? 14.666 -7.708 -11.466 1.00 85.00 83 GLY A N 1
ATOM 614 C CA . GLY A 1 83 ? 14.370 -7.617 -12.901 1.00 85.00 83 GLY A CA 1
ATOM 615 C C . GLY A 1 83 ? 12.975 -7.033 -13.179 1.00 85.00 83 GLY A C 1
ATOM 616 O O . GLY A 1 83 ? 12.171 -6.831 -12.268 1.00 85.00 83 GLY A O 1
ATOM 617 N N . VAL A 1 84 ? 12.657 -6.764 -14.450 1.00 89.44 84 VAL A N 1
ATOM 618 C CA . VAL A 1 84 ? 11.281 -6.389 -14.850 1.00 89.44 84 VAL A CA 1
ATOM 619 C C . VAL A 1 84 ? 10.282 -7.450 -14.369 1.00 89.44 84 VAL A C 1
ATOM 621 O O . VAL A 1 84 ? 9.294 -7.101 -13.736 1.00 89.44 84 VAL A O 1
ATOM 624 N N . ASP A 1 85 ? 10.602 -8.736 -14.533 1.00 89.81 85 ASP A N 1
ATOM 625 C CA . ASP A 1 85 ? 9.749 -9.848 -14.092 1.00 89.81 85 ASP A CA 1
ATOM 626 C C . ASP A 1 85 ? 9.505 -9.880 -12.576 1.00 89.81 85 ASP A C 1
ATOM 628 O O . ASP A 1 85 ? 8.400 -10.185 -12.129 1.00 89.81 85 ASP A O 1
ATOM 632 N N . ASP A 1 86 ? 10.521 -9.567 -11.764 1.00 89.69 86 ASP A N 1
ATOM 633 C CA . ASP A 1 86 ? 10.369 -9.519 -10.304 1.00 89.69 86 ASP A CA 1
ATOM 634 C C . ASP A 1 86 ? 9.461 -8.360 -9.888 1.00 89.69 86 ASP A C 1
ATOM 636 O O . ASP A 1 86 ? 8.601 -8.520 -9.023 1.00 89.69 86 ASP A O 1
ATOM 640 N N . ARG A 1 87 ? 9.601 -7.210 -10.553 1.00 91.69 87 ARG A N 1
ATOM 641 C CA . ARG A 1 87 ? 8.739 -6.046 -10.330 1.00 91.69 87 ARG A CA 1
ATOM 642 C C . ARG A 1 87 ? 7.308 -6.282 -10.797 1.00 91.69 87 ARG A C 1
ATOM 644 O O . ARG A 1 87 ? 6.393 -5.882 -10.091 1.00 91.69 87 ARG A O 1
ATOM 651 N N . LEU A 1 88 ? 7.096 -6.969 -11.920 1.00 93.44 88 LEU A N 1
ATOM 652 C CA . LEU A 1 88 ? 5.758 -7.370 -12.373 1.00 93.44 88 LEU A CA 1
ATOM 653 C C . LEU A 1 88 ? 5.094 -8.331 -11.377 1.00 93.44 88 LEU A C 1
ATOM 655 O O . LEU A 1 88 ? 3.928 -8.153 -11.028 1.00 93.44 88 LEU A O 1
ATOM 659 N N . ARG A 1 89 ? 5.842 -9.312 -10.852 1.00 92.56 89 ARG A N 1
ATOM 660 C CA . ARG A 1 89 ? 5.351 -10.182 -9.769 1.00 92.56 89 ARG A CA 1
ATOM 661 C C . ARG A 1 89 ? 4.975 -9.387 -8.525 1.00 92.56 89 ARG A C 1
ATOM 663 O O . ARG A 1 89 ? 3.930 -9.636 -7.933 1.00 92.56 89 ARG A O 1
ATOM 670 N N . PHE A 1 90 ? 5.799 -8.421 -8.142 1.00 94.31 90 PHE A N 1
ATOM 671 C CA . PHE A 1 90 ? 5.502 -7.576 -6.996 1.00 94.31 90 PHE A CA 1
ATOM 672 C C . PHE A 1 90 ? 4.303 -6.648 -7.231 1.00 94.31 90 PHE A C 1
ATOM 674 O O . PHE A 1 90 ? 3.465 -6.506 -6.347 1.00 94.31 90 PHE A O 1
ATOM 681 N N . LEU A 1 91 ? 4.150 -6.095 -8.437 1.00 95.69 91 LEU A N 1
ATOM 682 C CA . LEU A 1 91 ? 2.963 -5.330 -8.824 1.00 95.69 91 LEU A CA 1
ATOM 683 C C . LEU A 1 91 ? 1.689 -6.161 -8.711 1.00 95.69 91 LEU A C 1
ATOM 685 O O . LEU A 1 91 ? 0.674 -5.635 -8.265 1.00 95.69 91 LEU A O 1
ATOM 689 N N . LYS A 1 92 ? 1.746 -7.460 -9.018 1.00 96.12 92 LYS A N 1
ATOM 690 C CA . LYS A 1 92 ? 0.625 -8.363 -8.753 1.00 96.12 92 LYS A CA 1
ATOM 691 C C . LYS A 1 92 ? 0.270 -8.402 -7.262 1.00 96.12 92 LYS A C 1
ATOM 693 O O . LYS A 1 92 ? -0.895 -8.234 -6.926 1.00 96.12 92 LYS A O 1
ATOM 698 N N . HIS A 1 93 ? 1.252 -8.533 -6.363 1.00 96.38 93 HIS A N 1
ATOM 699 C CA . HIS A 1 93 ? 0.995 -8.447 -4.916 1.00 96.38 93 HIS A CA 1
ATOM 700 C C . HIS A 1 93 ? 0.388 -7.094 -4.522 1.00 96.38 93 HIS A C 1
ATOM 702 O O . HIS A 1 93 ? -0.532 -7.045 -3.709 1.00 96.38 93 HIS A O 1
ATOM 708 N N . CYS A 1 94 ? 0.850 -5.988 -5.109 1.00 97.50 94 CYS A N 1
ATOM 709 C CA . CYS A 1 94 ? 0.242 -4.677 -4.889 1.00 97.50 94 CYS A CA 1
ATOM 710 C C . CYS A 1 94 ? -1.225 -4.641 -5.346 1.00 97.50 94 CYS A C 1
ATOM 712 O O . CYS A 1 94 ? -2.073 -4.167 -4.595 1.00 97.50 94 CYS A O 1
ATOM 714 N N . ARG A 1 95 ? -1.544 -5.174 -6.528 1.00 97.31 95 ARG A N 1
ATOM 715 C CA . ARG A 1 95 ? -2.917 -5.234 -7.064 1.00 97.31 95 ARG A CA 1
ATOM 716 C C . ARG A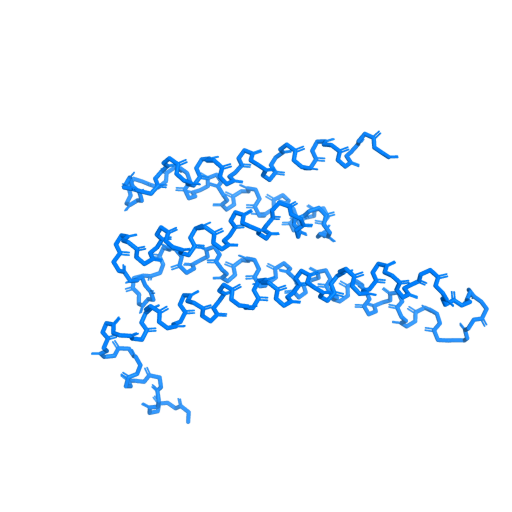 1 95 ? -3.839 -6.112 -6.230 1.00 97.31 95 ARG A C 1
ATOM 718 O O . ARG A 1 95 ? -4.968 -5.722 -5.956 1.00 97.31 95 ARG A O 1
ATOM 725 N N . ASP A 1 96 ? -3.329 -7.235 -5.739 1.00 97.12 96 ASP A N 1
ATOM 726 C CA . ASP A 1 96 ? -4.104 -8.157 -4.910 1.00 97.12 96 ASP A CA 1
ATOM 727 C C . ASP A 1 96 ? -4.496 -7.540 -3.549 1.00 97.12 96 ASP A C 1
ATOM 729 O O . ASP A 1 96 ? -5.480 -7.979 -2.955 1.00 97.12 96 ASP A O 1
ATOM 733 N N . ASN A 1 97 ? -3.766 -6.526 -3.050 1.00 97.75 97 ASN A N 1
ATOM 734 C CA . ASN A 1 97 ? -3.931 -6.032 -1.673 1.00 97.75 97 ASN A CA 1
ATOM 735 C C . ASN A 1 97 ? -4.251 -4.529 -1.543 1.00 97.75 97 ASN A C 1
ATOM 737 O O . ASN A 1 97 ? -5.068 -4.128 -0.707 1.00 97.75 97 ASN A O 1
ATOM 741 N N . LEU A 1 98 ? -3.629 -3.655 -2.342 1.00 97.88 98 LEU A N 1
ATOM 742 C CA . LEU A 1 98 ? -3.769 -2.200 -2.195 1.00 97.88 98 LEU A CA 1
ATOM 743 C C . LEU A 1 98 ? -5.199 -1.690 -2.404 1.00 97.88 98 LEU A C 1
ATOM 745 O O . LEU A 1 98 ? -5.622 -0.865 -1.589 1.00 97.88 98 LEU A O 1
ATOM 749 N N . PRO A 1 99 ? -5.991 -2.171 -3.383 1.00 97.69 99 PRO A N 1
ATOM 750 C CA . PRO A 1 99 ? -7.378 -1.735 -3.522 1.00 97.69 99 PRO A CA 1
ATOM 751 C C . PRO A 1 99 ? -8.194 -1.940 -2.238 1.00 97.69 99 PRO A C 1
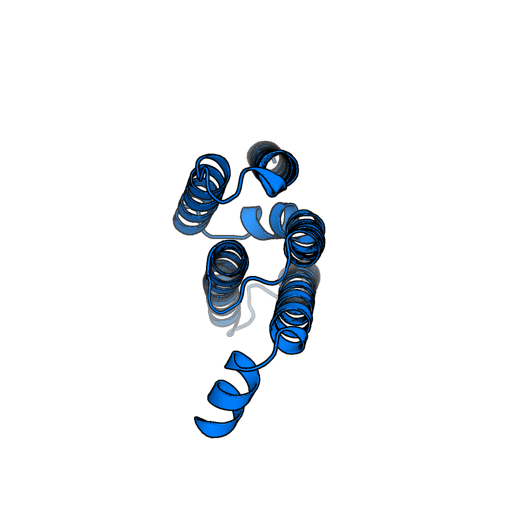ATOM 753 O O . PRO A 1 99 ? -9.008 -1.092 -1.884 1.00 97.69 99 PRO A O 1
ATOM 756 N N . ALA A 1 100 ? -7.944 -3.011 -1.477 1.00 96.31 100 ALA A N 1
ATOM 757 C CA . ALA A 1 100 ? -8.608 -3.249 -0.196 1.00 96.31 100 ALA A CA 1
ATOM 758 C C . ALA A 1 100 ? -8.013 -2.417 0.958 1.00 96.31 100 ALA A C 1
ATOM 760 O O . ALA A 1 100 ? -8.743 -1.986 1.857 1.00 96.31 100 ALA A O 1
ATOM 761 N N . LEU A 1 101 ? -6.700 -2.184 0.961 1.00 97.62 101 LEU A N 1
ATOM 762 C CA . LEU A 1 101 ? -6.006 -1.477 2.041 1.00 97.62 101 LEU A CA 1
ATOM 763 C C . LEU A 1 101 ? -6.171 0.047 1.980 1.00 97.62 101 LEU A C 1
ATOM 765 O O . LEU A 1 101 ? -6.422 0.679 3.008 1.00 97.62 101 LEU A O 1
ATOM 769 N N . VAL A 1 102 ? -6.072 0.656 0.795 1.00 97.69 102 VAL A N 1
ATOM 770 C CA . VAL A 1 102 ? -6.101 2.122 0.628 1.00 97.69 102 VAL A CA 1
ATOM 771 C C . VAL A 1 102 ? -7.374 2.767 1.205 1.00 97.69 102 VAL A C 1
ATOM 773 O O . VAL A 1 102 ? -7.263 3.756 1.934 1.00 97.69 102 VAL A O 1
ATOM 776 N N . PRO A 1 103 ? -8.588 2.211 1.022 1.00 96.38 103 PRO A N 1
ATOM 777 C CA . PRO A 1 103 ? -9.799 2.757 1.631 1.00 96.38 103 PRO A CA 1
ATOM 778 C C . PRO A 1 103 ? -9.832 2.704 3.166 1.00 96.38 103 PRO A C 1
ATOM 780 O O . PRO A 1 103 ? -10.762 3.248 3.767 1.00 96.38 103 PRO A O 1
ATOM 783 N N . ARG A 1 104 ? -8.885 2.030 3.827 1.00 94.88 104 ARG A N 1
ATOM 784 C CA . ARG A 1 104 ? -8.775 1.977 5.296 1.00 94.88 104 ARG A CA 1
ATOM 785 C C . ARG A 1 104 ? -7.864 3.060 5.863 1.00 94.88 104 ARG A C 1
ATOM 787 O O . ARG A 1 104 ? -7.949 3.359 7.051 1.00 94.88 104 ARG A O 1
ATOM 794 N N . LEU A 1 105 ? -7.060 3.694 5.014 1.00 96.19 105 LEU A N 1
ATOM 795 C CA . LEU A 1 105 ? -6.176 4.787 5.398 1.00 96.19 105 LEU A CA 1
ATOM 796 C C . LEU A 1 105 ? -6.957 6.040 5.812 1.00 96.19 105 LEU A C 1
ATOM 798 O O . LEU A 1 105 ? -8.138 6.202 5.477 1.00 96.19 105 LEU A O 1
ATOM 802 N N . THR A 1 106 ? -6.269 6.955 6.491 1.00 93.62 106 THR A N 1
ATOM 803 C CA . THR A 1 106 ? -6.748 8.325 6.715 1.00 93.62 106 THR A CA 1
ATOM 804 C C . THR A 1 106 ? -6.855 9.074 5.383 1.00 93.62 106 THR A C 1
ATOM 806 O O . THR A 1 106 ? -6.188 8.720 4.410 1.00 93.62 106 THR A O 1
ATOM 809 N N . LEU A 1 107 ? -7.679 10.125 5.318 1.00 93.38 107 LEU A N 1
ATOM 810 C CA . LEU A 1 107 ? -7.826 10.917 4.091 1.00 93.38 107 LEU A CA 1
ATOM 811 C C . LEU A 1 107 ? -6.481 11.468 3.566 1.00 93.38 107 LEU A C 1
ATOM 813 O O . LEU A 1 107 ? -6.212 11.264 2.381 1.00 93.38 107 LEU A O 1
ATOM 817 N N . PRO A 1 108 ? -5.602 12.071 4.397 1.00 95.12 108 PRO A N 1
ATOM 818 C CA . PRO A 1 108 ? -4.287 12.516 3.932 1.00 95.12 108 PRO A CA 1
ATOM 819 C C . PRO A 1 108 ? -3.451 11.381 3.331 1.00 95.12 108 PRO A C 1
ATOM 821 O O . PRO A 1 108 ? -2.873 11.540 2.261 1.00 95.12 108 PRO A O 1
ATOM 824 N N . SER A 1 109 ? -3.439 10.206 3.967 1.00 96.25 109 SER A N 1
ATOM 825 C CA . SER A 1 109 ? -2.678 9.056 3.473 1.00 96.25 109 SER A CA 1
ATOM 826 C C . SER A 1 109 ? -3.253 8.459 2.184 1.00 96.25 109 SER A C 1
ATOM 828 O O . SER A 1 109 ? -2.488 7.952 1.366 1.00 96.25 109 SER A O 1
ATOM 830 N N . ARG A 1 110 ? -4.573 8.535 1.959 1.00 97.06 110 ARG A N 1
ATOM 831 C CA . ARG A 1 110 ? -5.186 8.147 0.673 1.00 97.06 110 ARG A CA 1
ATOM 832 C C . ARG A 1 110 ? -4.728 9.061 -0.454 1.00 97.06 110 ARG A C 1
ATOM 834 O O . ARG A 1 110 ? -4.310 8.562 -1.491 1.00 97.06 110 ARG A O 1
ATOM 841 N N . ILE A 1 111 ? -4.797 10.374 -0.230 1.00 96.12 111 ILE A N 1
ATOM 842 C CA . ILE A 1 111 ? -4.367 11.386 -1.204 1.00 96.12 111 ILE A CA 1
ATOM 843 C C . ILE A 1 111 ? -2.898 11.165 -1.561 1.00 96.12 111 ILE A C 1
ATOM 845 O O . ILE A 1 111 ? -2.556 11.093 -2.735 1.00 96.12 111 ILE A O 1
ATOM 849 N N . GLU A 1 112 ? -2.052 10.976 -0.551 1.00 96.12 112 GLU A N 1
ATOM 850 C CA . GLU A 1 112 ? -0.626 10.737 -0.759 1.00 96.12 112 GLU A CA 1
ATOM 851 C C . GLU A 1 112 ? -0.348 9.427 -1.509 1.00 96.12 112 GLU A C 1
ATOM 853 O O . GLU A 1 112 ? 0.499 9.383 -2.396 1.00 96.12 112 GLU A O 1
ATOM 858 N N . THR A 1 113 ? -1.095 8.361 -1.208 1.00 96.81 113 THR A N 1
ATOM 859 C CA . THR A 1 113 ? -0.961 7.088 -1.931 1.00 96.81 113 THR A CA 1
ATOM 860 C C . THR A 1 113 ? -1.344 7.235 -3.403 1.00 96.81 113 THR A C 1
ATOM 862 O O . THR A 1 113 ? -0.634 6.730 -4.268 1.00 96.81 113 THR A O 1
ATOM 865 N N . LEU A 1 114 ? -2.443 7.938 -3.699 1.00 96.81 114 LEU A N 1
ATOM 866 C CA . LEU A 1 114 ? -2.855 8.212 -5.077 1.00 96.81 114 LEU A CA 1
ATOM 867 C C . LEU A 1 114 ? -1.808 9.047 -5.814 1.00 96.81 114 LEU A C 1
ATOM 869 O O . LEU A 1 114 ? -1.445 8.695 -6.930 1.00 96.81 114 LEU A O 1
ATOM 873 N N . ARG A 1 115 ? -1.255 10.072 -5.156 1.00 96.44 115 ARG A N 1
ATOM 874 C CA . ARG A 1 115 ? -0.163 10.884 -5.700 1.00 96.44 115 ARG A CA 1
ATOM 875 C C . ARG A 1 115 ? 1.059 10.028 -6.046 1.00 96.44 115 ARG A C 1
ATOM 877 O O . ARG A 1 115 ? 1.614 10.176 -7.123 1.00 96.44 115 ARG A O 1
ATOM 884 N N . HIS A 1 116 ? 1.453 9.091 -5.181 1.00 95.88 116 HIS A N 1
ATOM 885 C CA . HIS A 1 116 ? 2.540 8.159 -5.497 1.00 95.88 116 HIS A CA 1
ATOM 886 C C . HIS A 1 116 ? 2.220 7.237 -6.677 1.00 95.88 116 HIS A C 1
ATOM 888 O O . HIS A 1 116 ? 3.099 6.971 -7.489 1.00 95.88 116 HIS A O 1
ATOM 894 N N . LEU A 1 117 ? 0.985 6.747 -6.795 1.00 96.75 117 LEU A N 1
ATOM 895 C CA . LEU A 1 117 ? 0.576 5.938 -7.946 1.00 96.75 117 LEU A CA 1
ATOM 896 C C . LEU A 1 117 ? 0.581 6.759 -9.246 1.00 96.75 117 LEU A C 1
ATOM 898 O O . LEU A 1 117 ? 1.010 6.242 -10.274 1.00 96.75 117 LEU A O 1
ATOM 902 N N . ASP A 1 118 ? 0.166 8.028 -9.192 1.00 96.25 118 ASP A N 1
ATOM 903 C CA . ASP A 1 118 ? 0.278 8.976 -10.308 1.00 96.25 118 ASP A CA 1
ATOM 904 C C . ASP A 1 118 ? 1.745 9.196 -10.709 1.00 96.25 118 ASP A C 1
ATOM 906 O O . ASP A 1 118 ? 2.083 9.101 -11.888 1.00 96.25 118 ASP A O 1
ATOM 910 N N . ASP A 1 119 ? 2.629 9.434 -9.734 1.00 95.69 119 ASP A N 1
ATOM 911 C CA . ASP A 1 119 ? 4.063 9.636 -9.972 1.00 95.69 119 ASP A CA 1
ATOM 912 C C . ASP A 1 119 ? 4.703 8.399 -10.627 1.00 95.69 119 ASP A C 1
ATOM 914 O O . ASP A 1 119 ? 5.469 8.526 -11.582 1.00 95.69 119 ASP A O 1
ATOM 918 N N . LEU A 1 120 ? 4.365 7.193 -10.152 1.00 95.25 120 LEU A N 1
ATOM 919 C CA . LEU A 1 120 ? 4.825 5.933 -10.745 1.00 95.25 120 LEU A CA 1
ATOM 920 C C . LEU A 1 120 ? 4.302 5.761 -12.177 1.00 95.25 120 LEU A C 1
ATOM 922 O O . LEU A 1 120 ? 5.055 5.349 -13.061 1.00 95.25 120 LEU A O 1
ATOM 926 N N . ALA A 1 121 ? 3.033 6.100 -12.421 1.00 94.31 121 ALA A N 1
ATOM 927 C CA . ALA A 1 121 ? 2.422 6.019 -13.747 1.00 94.31 121 ALA A CA 1
ATOM 928 C C . ALA A 1 121 ? 3.037 7.022 -14.747 1.00 94.31 121 ALA A C 1
ATOM 930 O O . ALA A 1 121 ? 3.020 6.812 -15.958 1.00 94.31 121 ALA A O 1
ATOM 931 N N . ALA A 1 122 ? 3.604 8.119 -14.244 1.00 94.00 122 ALA A N 1
ATOM 932 C CA . ALA A 1 122 ? 4.270 9.132 -15.051 1.00 94.00 122 ALA A CA 1
ATOM 933 C C . ALA A 1 122 ? 5.780 8.883 -15.240 1.00 94.00 122 ALA A C 1
ATOM 935 O O . ALA A 1 122 ? 6.398 9.561 -16.064 1.00 94.00 122 ALA A O 1
ATOM 936 N N . ASP A 1 123 ? 6.396 7.947 -14.503 1.00 93.56 123 ASP A N 1
ATOM 937 C CA . ASP A 1 123 ? 7.845 7.727 -14.561 1.00 93.56 123 ASP A CA 1
ATOM 938 C C . ASP A 1 123 ? 8.260 6.976 -15.848 1.00 93.56 123 ASP A C 1
ATOM 940 O O . ASP A 1 123 ? 7.968 5.780 -16.003 1.00 93.56 123 ASP A O 1
ATOM 944 N N . PRO A 1 124 ? 9.015 7.614 -16.767 1.00 92.19 124 PRO A N 1
ATOM 945 C CA . PRO A 1 124 ? 9.473 6.966 -17.994 1.00 92.19 124 PRO A CA 1
ATOM 946 C C . PRO A 1 124 ? 10.443 5.804 -17.737 1.00 92.19 124 PRO A C 1
ATOM 948 O O . PRO A 1 124 ? 10.598 4.932 -18.590 1.00 92.19 124 PRO A O 1
ATOM 951 N N . LYS A 1 125 ? 11.095 5.738 -16.568 1.00 90.12 125 LYS A N 1
ATOM 952 C CA . LYS A 1 125 ? 11.984 4.620 -16.204 1.00 90.12 125 LYS A CA 1
ATOM 953 C C . LYS A 1 125 ? 11.219 3.330 -15.916 1.00 90.12 125 LYS A C 1
ATOM 955 O O . LYS A 1 125 ? 11.826 2.257 -15.873 1.00 90.12 125 LYS A O 1
ATOM 960 N N . LEU A 1 126 ? 9.910 3.434 -15.705 1.00 92.12 126 LEU A N 1
ATOM 961 C CA . LEU A 1 126 ? 9.021 2.311 -15.443 1.00 92.12 126 LEU A CA 1
ATOM 962 C C . LEU A 1 126 ? 8.208 1.912 -16.675 1.00 92.12 126 LEU A C 1
ATOM 964 O O . LEU A 1 126 ? 7.276 1.134 -16.521 1.00 92.12 126 LEU A O 1
ATOM 968 N N . GLU A 1 127 ? 8.561 2.385 -17.878 1.00 94.12 127 GLU A N 1
ATOM 969 C CA . GLU A 1 127 ? 7.854 2.081 -19.137 1.00 94.12 127 GLU A CA 1
ATOM 970 C C . GLU A 1 127 ? 7.446 0.597 -19.284 1.00 94.12 127 GLU A C 1
ATOM 972 O O . GLU A 1 127 ? 6.257 0.347 -19.492 1.00 94.12 127 GLU A O 1
ATOM 977 N N . PRO A 1 128 ? 8.318 -0.397 -19.002 1.00 93.12 128 PRO A N 1
ATOM 978 C CA . PRO A 1 128 ? 7.948 -1.814 -19.106 1.00 93.12 128 PRO A CA 1
ATOM 979 C C . PRO A 1 128 ? 6.877 -2.291 -18.110 1.00 93.12 128 PRO A C 1
ATOM 981 O O . PRO A 1 128 ? 6.361 -3.398 -18.234 1.00 93.12 128 PRO A O 1
ATOM 984 N N . LEU A 1 129 ? 6.587 -1.497 -17.080 1.00 94.44 129 LEU A N 1
ATOM 985 C CA . LEU A 1 129 ? 5.646 -1.791 -15.998 1.00 94.44 129 LEU A CA 1
ATOM 986 C C . LEU A 1 129 ? 4.372 -0.943 -16.089 1.00 94.44 129 LEU A C 1
ATOM 988 O O . LEU A 1 129 ? 3.423 -1.196 -15.347 1.00 94.44 129 LEU A O 1
ATOM 992 N N . GLN A 1 130 ? 4.342 0.056 -16.977 1.00 95.00 130 GLN A N 1
ATOM 993 C CA . GLN A 1 130 ? 3.280 1.060 -17.020 1.00 95.00 130 GLN A CA 1
ATOM 994 C C . GLN A 1 130 ? 1.862 0.497 -17.164 1.00 95.00 130 GLN A C 1
ATOM 996 O O . GLN A 1 130 ? 0.973 0.994 -16.466 1.00 95.00 130 GLN A O 1
ATOM 1001 N N . PRO A 1 131 ? 1.610 -0.549 -17.979 1.00 96.00 131 PRO A N 1
ATOM 1002 C CA . PRO A 1 131 ? 0.277 -1.143 -18.052 1.00 96.00 131 PRO A CA 1
ATOM 1003 C C . PRO A 1 131 ? -0.218 -1.634 -16.686 1.00 96.00 131 PRO A C 1
ATOM 1005 O O . PRO A 1 131 ? -1.338 -1.336 -16.286 1.00 96.00 131 PRO A O 1
ATOM 1008 N N . GLU A 1 132 ? 0.640 -2.320 -15.931 1.00 96.62 132 GLU A N 1
ATOM 1009 C CA . GLU A 1 132 ? 0.296 -2.876 -14.619 1.00 96.62 132 GLU A CA 1
ATOM 1010 C C . GLU A 1 132 ? 0.187 -1.797 -13.534 1.00 96.62 132 GLU A C 1
ATOM 1012 O O . GLU A 1 132 ? -0.684 -1.881 -12.668 1.00 96.62 132 GLU A O 1
ATOM 1017 N N . ILE A 1 133 ? 1.026 -0.758 -13.593 1.00 97.12 133 ILE A N 1
ATOM 1018 C CA . ILE A 1 133 ? 0.940 0.401 -12.690 1.00 97.12 133 ILE A CA 1
ATOM 1019 C C . ILE A 1 133 ? -0.372 1.163 -12.916 1.00 97.12 133 ILE A C 1
ATOM 1021 O O . ILE A 1 133 ? -1.053 1.519 -11.953 1.00 97.12 133 ILE A O 1
ATOM 1025 N N . THR A 1 134 ? -0.755 1.372 -14.178 1.00 96.44 134 THR A N 1
ATOM 1026 C CA . THR A 1 134 ? -2.012 2.045 -14.539 1.00 96.44 134 THR A CA 1
ATOM 1027 C C . THR A 1 134 ? -3.216 1.240 -14.060 1.00 96.44 134 THR A C 1
ATOM 1029 O O . THR A 1 134 ? -4.105 1.795 -13.419 1.00 96.44 134 THR A O 1
ATOM 1032 N N . LEU A 1 135 ? -3.212 -0.079 -14.285 1.00 96.75 135 LEU A N 1
ATOM 1033 C CA . LEU A 1 135 ? -4.270 -0.963 -13.792 1.00 96.75 135 LEU A CA 1
ATOM 1034 C C . LEU A 1 135 ? -4.401 -0.907 -12.266 1.00 96.75 135 LEU A C 1
ATOM 1036 O O . LEU A 1 135 ? -5.503 -0.720 -11.757 1.00 96.75 135 LEU A O 1
ATOM 1040 N N . LEU A 1 136 ? -3.284 -1.006 -11.537 1.00 97.81 136 LEU A N 1
ATOM 1041 C CA . LEU A 1 136 ? -3.273 -0.888 -10.077 1.00 97.81 136 LEU A CA 1
ATOM 1042 C C . LEU A 1 136 ? -3.894 0.433 -9.605 1.00 97.81 136 LEU A C 1
ATOM 1044 O O . LEU A 1 136 ? -4.708 0.456 -8.679 1.00 97.81 136 LEU A O 1
ATOM 1048 N N . ARG A 1 137 ? -3.491 1.543 -10.226 1.00 97.56 137 ARG A N 1
ATOM 1049 C CA . ARG A 1 137 ? -4.003 2.874 -9.904 1.00 97.56 137 ARG A CA 1
ATOM 1050 C C . ARG A 1 137 ? -5.514 2.946 -10.101 1.00 97.56 137 ARG A C 1
ATOM 1052 O O . ARG A 1 137 ? -6.219 3.405 -9.202 1.00 97.56 137 ARG A O 1
ATOM 1059 N N . ASP A 1 138 ? -6.001 2.488 -11.247 1.00 97.25 138 ASP A N 1
ATOM 1060 C CA . ASP A 1 138 ? -7.420 2.546 -11.583 1.00 97.25 138 ASP A CA 1
ATOM 1061 C C . ASP A 1 138 ? -8.251 1.659 -10.641 1.00 97.25 138 ASP A C 1
ATOM 1063 O O . ASP A 1 138 ? -9.278 2.106 -10.132 1.00 97.25 138 ASP A O 1
ATOM 1067 N N . GLU A 1 139 ? -7.768 0.460 -10.295 1.00 97.69 139 GLU A N 1
ATOM 1068 C CA . GLU A 1 139 ? -8.399 -0.429 -9.305 1.00 97.69 139 GLU A CA 1
ATOM 1069 C C . GLU A 1 139 ? -8.522 0.235 -7.921 1.00 97.69 139 GLU A C 1
ATOM 1071 O O . GLU A 1 139 ? -9.570 0.154 -7.270 1.00 97.69 139 GLU A O 1
ATOM 1076 N N . VAL A 1 140 ? -7.476 0.938 -7.469 1.00 97.56 140 VAL A N 1
ATOM 1077 C CA . VAL A 1 140 ? -7.500 1.697 -6.207 1.00 97.56 140 VAL A CA 1
ATOM 1078 C C . VAL A 1 140 ? -8.510 2.847 -6.271 1.00 97.56 140 VAL A C 1
ATOM 1080 O O . VAL A 1 140 ? -9.286 3.039 -5.328 1.00 97.56 140 VAL A O 1
ATOM 1083 N N . VAL A 1 141 ? -8.527 3.608 -7.368 1.00 96.88 141 VAL A N 1
ATOM 1084 C CA . VAL A 1 141 ? -9.457 4.732 -7.567 1.00 96.88 141 VAL A CA 1
ATOM 1085 C C . VAL A 1 141 ? -10.906 4.248 -7.577 1.00 96.88 141 VAL A C 1
ATOM 1087 O O . VAL A 1 141 ? -11.741 4.807 -6.861 1.00 96.88 141 VAL A O 1
ATOM 1090 N N . GLU A 1 142 ? -11.208 3.196 -8.333 1.00 96.31 142 GLU A N 1
ATOM 1091 C CA . GLU A 1 142 ? -12.548 2.611 -8.397 1.00 96.31 142 GLU A CA 1
ATOM 1092 C C . GLU A 1 142 ? -13.008 2.119 -7.024 1.00 96.31 142 GLU A C 1
ATOM 1094 O O . GLU A 1 142 ? -14.127 2.407 -6.586 1.00 96.31 142 GLU A O 1
ATOM 1099 N N . ARG A 1 143 ? -12.122 1.466 -6.265 1.00 95.62 143 ARG A N 1
ATOM 1100 C CA . ARG A 1 143 ? -12.468 0.986 -4.925 1.00 95.62 143 ARG A CA 1
ATOM 1101 C C . ARG A 1 143 ? -12.732 2.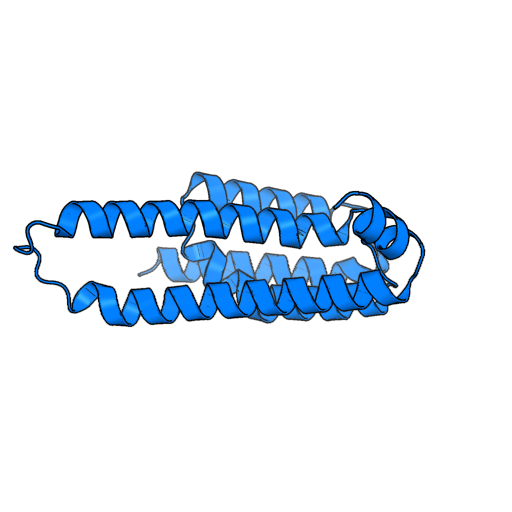123 -3.934 1.00 95.62 143 ARG A C 1
ATOM 1103 O O . ARG A 1 143 ? -13.608 1.991 -3.075 1.00 95.62 143 ARG A O 1
ATOM 1110 N N . LEU A 1 144 ? -12.027 3.248 -4.058 1.00 94.12 144 LEU A N 1
ATOM 1111 C CA . LEU A 1 144 ? -12.288 4.457 -3.270 1.00 94.12 144 LEU A CA 1
ATOM 1112 C C . LEU A 1 144 ? -13.624 5.123 -3.630 1.00 94.12 144 LEU A C 1
ATOM 1114 O O . LEU A 1 144 ? -14.339 5.574 -2.729 1.00 94.12 144 LEU A O 1
ATOM 1118 N N . ARG A 1 145 ? -13.982 5.160 -4.920 1.00 92.69 145 ARG A N 1
ATOM 1119 C CA . ARG A 1 145 ? -15.284 5.664 -5.391 1.00 92.69 145 ARG A CA 1
ATOM 1120 C C . ARG A 1 145 ? -16.436 4.826 -4.841 1.00 92.69 145 ARG A C 1
ATOM 1122 O O . ARG A 1 145 ? -17.375 5.389 -4.281 1.00 92.69 145 ARG A O 1
ATOM 1129 N N . ALA A 1 146 ? -16.317 3.499 -4.912 1.00 89.75 146 ALA A N 1
ATOM 1130 C CA . ALA A 1 146 ? -17.312 2.576 -4.369 1.00 89.75 146 ALA A CA 1
ATOM 1131 C C . ALA A 1 146 ? -17.548 2.800 -2.864 1.00 89.75 146 ALA A C 1
ATOM 1133 O O . ALA A 1 146 ? -18.689 2.946 -2.443 1.00 89.75 146 ALA A O 1
ATOM 1134 N N . LYS A 1 147 ? -16.480 2.935 -2.062 1.00 80.19 147 LYS A N 1
ATOM 1135 C CA . LYS A 1 147 ? -16.600 3.181 -0.611 1.00 80.19 147 LYS A CA 1
ATOM 1136 C C . LYS A 1 147 ? -17.215 4.541 -0.260 1.00 80.19 147 LYS A C 1
ATOM 1138 O O . LYS A 1 147 ? -17.744 4.703 0.827 1.00 80.19 147 LYS A O 1
ATOM 1143 N N . SER A 1 148 ? -17.119 5.532 -1.143 1.00 68.56 148 SER A N 1
ATOM 1144 C CA . SER A 1 148 ? -17.699 6.863 -0.898 1.00 68.56 148 SE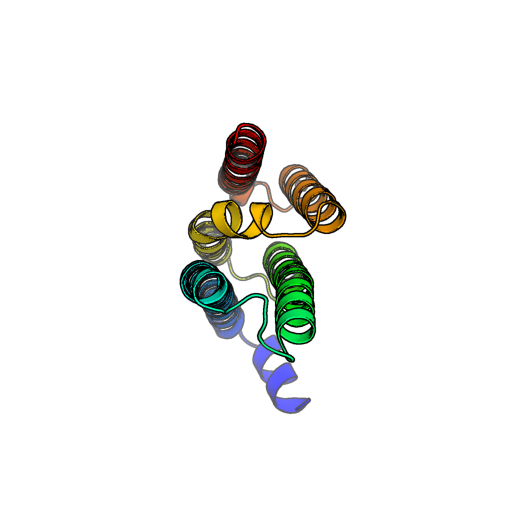R A CA 1
ATOM 1145 C C . SER A 1 148 ? -19.214 6.902 -1.151 1.00 68.56 148 SER A C 1
ATOM 1147 O O . SER A 1 148 ? -19.839 7.930 -0.904 1.00 68.56 148 SER A O 1
ATOM 1149 N N . SER A 1 149 ? -19.782 5.807 -1.673 1.00 54.44 149 SER A N 1
ATOM 1150 C CA . SER A 1 149 ? -21.211 5.643 -1.973 1.00 54.44 149 SER A CA 1
ATOM 1151 C C . SER A 1 149 ? -21.965 4.815 -0.915 1.00 54.44 149 SER A C 1
ATOM 1153 O O . SER A 1 149 ? -23.177 4.652 -1.046 1.00 54.44 149 SER A O 1
ATOM 1155 N N . GLU A 1 150 ? -21.258 4.294 0.097 1.00 51.44 150 GLU A N 1
ATOM 1156 C CA . GLU A 1 150 ? -21.781 3.571 1.274 1.00 51.44 150 GLU A CA 1
ATOM 1157 C C . GLU A 1 150 ? -21.843 4.497 2.497 1.00 51.44 150 GLU A C 1
ATOM 1159 O O . GLU A 1 150 ? -22.847 4.415 3.241 1.00 51.44 150 GLU A O 1
#

Radius of gyration: 17.3 Å; chains: 1; bounding box: 49×26×49 Å